Protein AF-0000000077002295 (afdb_homodimer)

Foldseek 3Di:
DDPVVQVVVLVVVCVVVVPNQKHWADDPPDDQKIWIDRPPHTFFMKGWDDDPNDTDIDTDGDDDPVNDDD/DDPVVQVVVLVVVCVVVVANQKHWADDPPDDQKIWIDRPPHTFFMKGWDADPNDTDIDTDGDDDPVNDDD

Solvent-accessible surface area (backbone atoms only — not comparable to full-atom values): 7584 Å² total; per-residue (Å²): 71,54,73,67,58,40,50,35,50,28,52,45,51,23,60,76,49,62,29,83,58,45,42,49,40,81,38,88,101,40,61,51,34,31,36,34,24,51,71,92,44,78,54,36,36,34,36,60,44,77,56,98,90,43,51,34,32,38,38,41,28,74,41,52,54,84,78,38,70,134,70,55,73,67,58,39,52,32,50,29,52,46,50,22,61,75,48,63,30,81,57,46,42,50,40,81,39,87,99,40,60,50,33,32,37,33,24,50,72,90,44,78,53,38,36,35,36,58,44,76,56,96,90,44,50,34,33,37,40,39,28,75,42,51,54,85,77,39,71,136

Sequence (140 aa):
MNADEIRKLDSYFKKTFQNSALQVKARPKKDDSCEVYIGDEFLGIIYRDEDEDELSYNFSMAILDIDLGKMNADEIRKLDSYFKKTFQNSALQVKARPKKDDSCEVYIGDEFLGIIYRDEDEDELSYNFSMAILDIDLGK

Structure (mmCIF, N/CA/C/O backbone):
data_AF-0000000077002295-model_v1
#
loop_
_entity.id
_entity.type
_entity.pdbx_description
1 polymer 'DUF3126 family protein'
#
loop_
_atom_site.group_PDB
_atom_site.id
_atom_site.type_symbol
_atom_site.label_atom_id
_atom_site.label_alt_id
_atom_site.label_comp_id
_atom_site.label_asym_id
_atom_site.label_entity_id
_atom_site.label_seq_id
_atom_site.pdbx_PDB_ins_code
_atom_site.Cartn_x
_atom_site.Cartn_y
_atom_site.Cartn_z
_atom_site.occupancy
_atom_site.B_iso_or_equiv
_atom_site.auth_seq_id
_atom_site.auth_comp_id
_atom_site.auth_asym_id
_atom_site.auth_atom_id
_atom_site.pdbx_PDB_model_num
ATOM 1 N N . MET A 1 1 ? 3.531 16.062 6.348 1 93.75 1 MET A N 1
ATOM 2 C CA . MET A 1 1 ? 2.443 16.469 5.461 1 93.75 1 MET A CA 1
ATOM 3 C C . MET A 1 1 ? 1.491 17.422 6.168 1 93.75 1 MET A C 1
ATOM 5 O O . MET A 1 1 ? 1.215 17.266 7.359 1 93.75 1 MET A O 1
ATOM 9 N N . ASN A 1 2 ? 1.034 18.453 5.328 1 93.44 2 ASN A N 1
ATOM 10 C CA . ASN A 1 2 ? 0.087 19.375 5.945 1 93.44 2 ASN A CA 1
ATOM 11 C C . ASN A 1 2 ? -1.322 18.781 5.98 1 93.44 2 ASN A C 1
ATOM 13 O O . ASN A 1 2 ? -1.574 17.734 5.406 1 93.44 2 ASN A O 1
ATOM 17 N N . ALA A 1 3 ? -2.227 19.484 6.707 1 94.88 3 ALA A N 1
ATOM 18 C CA . ALA A 1 3 ? -3.574 18.969 6.957 1 94.88 3 ALA A CA 1
ATOM 19 C C . ALA A 1 3 ? -4.32 18.734 5.648 1 94.88 3 ALA A C 1
ATOM 21 O O . ALA A 1 3 ? -5.094 17.781 5.531 1 94.88 3 ALA A O 1
ATOM 22 N N . ASP A 1 4 ? -4.105 19.609 4.707 1 96.75 4 ASP A N 1
ATOM 23 C CA . ASP A 1 4 ? -4.785 19.469 3.42 1 96.75 4 ASP A CA 1
ATOM 24 C C . ASP A 1 4 ? -4.309 18.219 2.68 1 96.75 4 ASP A C 1
ATOM 26 O O . ASP A 1 4 ? -5.117 17.469 2.127 1 96.75 4 ASP A O 1
ATOM 30 N N . GLU A 1 5 ? -3.01 17.953 2.592 1 96.94 5 GLU A N 1
ATOM 31 C CA . GLU A 1 5 ? -2.465 16.734 1.979 1 96.94 5 GLU A CA 1
ATOM 32 C C . GLU A 1 5 ? -3.016 15.484 2.648 1 96.94 5 GLU A C 1
ATOM 34 O O . GLU A 1 5 ? -3.391 14.531 1.97 1 96.94 5 GLU A O 1
ATOM 39 N N . ILE A 1 6 ? -3.082 15.523 3.963 1 97.88 6 ILE A N 1
ATOM 40 C CA . ILE A 1 6 ? -3.549 14.367 4.715 1 97.88 6 ILE A CA 1
ATOM 41 C C . ILE A 1 6 ? -5.02 14.102 4.398 1 97.88 6 ILE A C 1
ATOM 43 O O . ILE A 1 6 ? -5.418 12.953 4.184 1 97.88 6 ILE A O 1
ATOM 47 N N . ARG A 1 7 ? -5.781 15.141 4.367 1 97.94 7 ARG A N 1
ATOM 48 C CA . ARG A 1 7 ? -7.195 15.016 4.031 1 97.94 7 ARG A CA 1
ATOM 49 C C . ARG A 1 7 ? -7.379 14.43 2.637 1 97.94 7 ARG A C 1
ATOM 51 O O . ARG A 1 7 ? -8.219 13.555 2.43 1 97.94 7 ARG A O 1
ATOM 58 N N . LYS A 1 8 ? -6.633 14.938 1.702 1 98.5 8 LYS A N 1
ATOM 59 C CA . LYS A 1 8 ? -6.73 14.453 0.327 1 98.5 8 LYS A CA 1
ATOM 60 C C . LYS A 1 8 ? -6.305 12.992 0.224 1 98.5 8 LYS A C 1
ATOM 62 O O . LYS A 1 8 ? -6.93 12.211 -0.491 1 98.5 8 LYS A O 1
ATOM 67 N N . LEU A 1 9 ? -5.277 12.633 0.903 1 98.62 9 LEU A N 1
ATOM 68 C CA . LEU A 1 9 ? -4.82 11.25 0.911 1 98.62 9 LEU A CA 1
ATOM 69 C C . LEU A 1 9 ? -5.852 10.344 1.575 1 98.62 9 LEU A C 1
ATOM 71 O O . LEU A 1 9 ? -6.082 9.219 1.119 1 98.62 9 LEU A O 1
ATOM 75 N N . ASP A 1 10 ? -6.48 10.859 2.662 1 98.56 10 ASP A N 1
ATOM 76 C CA . ASP A 1 10 ? -7.543 10.117 3.334 1 98.56 10 ASP A CA 1
ATOM 77 C C . ASP A 1 10 ? -8.695 9.828 2.381 1 98.56 10 ASP A C 1
ATOM 79 O O . ASP A 1 10 ? -9.125 8.68 2.24 1 98.56 10 ASP A O 1
ATOM 83 N N . SER A 1 11 ? -9.102 10.812 1.673 1 98.56 11 SER A N 1
ATOM 84 C CA . SER A 1 11 ? -10.188 10.664 0.709 1 98.56 11 SER A CA 1
ATOM 85 C C . SER A 1 11 ? -9.789 9.734 -0.434 1 98.56 11 SER A C 1
ATOM 87 O O . SER A 1 11 ? -10.578 8.898 -0.866 1 98.56 11 SER A O 1
ATOM 89 N N . TYR A 1 12 ? -8.594 9.891 -0.942 1 98.56 12 TYR A N 1
ATOM 90 C CA . TYR A 1 12 ? -8.086 9.078 -2.037 1 98.56 12 TYR A CA 1
ATOM 91 C C . TYR A 1 12 ? -8.094 7.598 -1.664 1 98.56 12 TYR A C 1
ATOM 93 O O . TYR A 1 12 ? -8.555 6.758 -2.443 1 98.56 12 TYR A O 1
ATOM 101 N N . PHE A 1 13 ? -7.586 7.273 -0.484 1 98.25 13 PHE A N 1
ATOM 102 C CA . PHE A 1 13 ? -7.52 5.883 -0.063 1 98.25 13 PHE A CA 1
ATOM 103 C C . PHE A 1 13 ? -8.914 5.289 0.083 1 98.25 13 PHE A C 1
ATOM 105 O O . PHE A 1 13 ? -9.172 4.168 -0.358 1 98.25 13 PHE A O 1
ATOM 112 N N . LYS A 1 14 ? -9.836 6.059 0.699 1 97.81 14 LYS A N 1
ATOM 113 C CA . LYS A 1 14 ? -11.195 5.566 0.888 1 97.81 14 LYS A CA 1
ATOM 114 C C . LYS A 1 14 ? -11.875 5.316 -0.452 1 97.81 14 LYS A C 1
ATOM 116 O O . LYS A 1 14 ? -12.562 4.305 -0.625 1 97.81 14 LYS A O 1
ATOM 121 N N . LYS A 1 15 ? -11.586 6.191 -1.378 1 97.25 15 LYS A N 1
ATOM 122 C CA . LYS A 1 15 ? -12.172 6.023 -2.705 1 97.25 15 LYS A CA 1
ATOM 123 C C . LYS A 1 15 ? -11.531 4.848 -3.443 1 97.25 15 LYS A C 1
ATOM 125 O O . LYS A 1 15 ? -12.234 4.008 -4.012 1 97.25 15 LYS A O 1
ATOM 130 N N . THR A 1 16 ? -10.242 4.793 -3.443 1 97 16 THR A N 1
ATOM 131 C CA . THR A 1 16 ? -9.5 3.777 -4.184 1 97 16 THR A CA 1
ATOM 132 C C . THR A 1 16 ? -9.852 2.379 -3.689 1 97 16 THR A C 1
ATOM 134 O O . THR A 1 16 ? -10.109 1.478 -4.492 1 97 16 THR A O 1
ATOM 137 N N . PHE A 1 17 ? -9.922 2.16 -2.363 1 97.31 17 PHE A N 1
ATOM 138 C CA . PHE A 1 17 ? -10.109 0.831 -1.793 1 97.31 17 PHE A CA 1
ATOM 139 C C . PHE A 1 17 ? -11.57 0.581 -1.457 1 97.31 17 PHE A C 1
ATOM 141 O O . PHE A 1 17 ? -11.938 -0.511 -1.015 1 97.31 17 PHE A O 1
ATOM 148 N N . GLN A 1 18 ? -12.422 1.577 -1.66 1 96.44 18 GLN A N 1
ATOM 149 C CA . GLN A 1 18 ? -13.852 1.46 -1.365 1 96.44 18 GLN A CA 1
ATOM 150 C C . GLN A 1 18 ? -14.078 0.941 0.052 1 96.44 18 GLN A C 1
ATOM 152 O O . GLN A 1 18 ? -14.828 -0.011 0.258 1 96.44 18 GLN A O 1
ATOM 157 N N . ASN A 1 19 ? -13.383 1.516 0.99 1 97.25 19 ASN A N 1
ATOM 158 C CA . ASN A 1 19 ? -13.43 1.173 2.408 1 97.25 19 ASN A CA 1
ATOM 159 C C . ASN A 1 19 ? -13.352 2.416 3.289 1 97.25 19 ASN A C 1
ATOM 161 O O . ASN A 1 19 ? -12.273 2.98 3.479 1 97.25 19 ASN A O 1
ATOM 165 N N . SER A 1 20 ? -14.461 2.799 3.865 1 97.44 20 SER A N 1
ATOM 166 C CA . SER A 1 20 ? -14.57 4.059 4.594 1 97.44 20 SER A CA 1
ATOM 167 C C . SER A 1 20 ? -13.93 3.957 5.973 1 97.44 20 SER A C 1
ATOM 169 O O . SER A 1 20 ? -13.75 4.969 6.656 1 97.44 20 SER A O 1
ATOM 171 N N . ALA A 1 21 ? -13.5 2.76 6.328 1 97.69 21 ALA A N 1
ATOM 172 C CA . ALA A 1 21 ? -12.859 2.586 7.629 1 97.69 21 ALA A CA 1
ATOM 173 C C . ALA A 1 21 ? -11.391 2.994 7.574 1 97.69 21 ALA A C 1
ATOM 175 O O . ALA A 1 21 ? -10.742 3.131 8.609 1 97.69 21 ALA A O 1
ATOM 176 N N . LEU A 1 22 ? -10.844 3.191 6.398 1 98.62 22 LEU A N 1
ATOM 177 C CA . LEU A 1 22 ? -9.461 3.627 6.238 1 98.62 22 LEU A CA 1
ATOM 178 C C . LEU A 1 22 ? -9.266 5.027 6.809 1 98.62 22 LEU A C 1
ATOM 180 O O . LEU A 1 22 ? -10.141 5.883 6.68 1 98.62 22 LEU A O 1
ATOM 184 N N . GLN A 1 23 ? -8.117 5.23 7.465 1 98.69 23 GLN A N 1
ATOM 185 C CA . GLN A 1 23 ? -7.734 6.535 8 1 98.69 23 GLN A CA 1
ATOM 186 C C . GLN A 1 23 ? -6.27 6.844 7.707 1 98.69 23 GLN A C 1
ATOM 188 O O . GLN A 1 23 ? -5.41 5.973 7.824 1 98.69 23 GLN A O 1
ATOM 193 N N . VAL A 1 24 ? -6.059 8.023 7.258 1 98.75 24 VAL A N 1
ATOM 194 C CA . VAL A 1 24 ? -4.711 8.57 7.145 1 98.75 24 VAL A CA 1
ATOM 195 C C . VAL A 1 24 ? -4.477 9.602 8.242 1 98.75 24 VAL A C 1
ATOM 197 O O . VAL A 1 24 ? -5.262 10.539 8.398 1 98.75 24 VAL A O 1
ATOM 200 N N . LYS A 1 25 ? -3.424 9.398 8.984 1 98.06 25 LYS A N 1
ATOM 201 C CA . LYS A 1 25 ? -3.191 10.227 10.164 1 98.06 25 LYS A CA 1
ATOM 202 C C . LYS A 1 25 ? -1.803 10.859 10.125 1 98.06 25 LYS A C 1
ATOM 204 O O . LYS A 1 25 ? -0.835 10.219 9.711 1 98.06 25 LYS A O 1
ATOM 209 N N . ALA A 1 26 ? -1.749 11.984 10.664 1 97.5 26 ALA A N 1
ATOM 210 C CA . ALA A 1 26 ? -0.464 12.664 10.805 1 97.5 26 ALA A CA 1
ATOM 211 C C . ALA A 1 26 ? 0.431 11.945 11.812 1 97.5 26 ALA A C 1
ATOM 213 O O . ALA A 1 26 ? -0.061 11.281 12.727 1 97.5 26 ALA A O 1
ATOM 214 N N . ARG A 1 27 ? 1.706 12.047 11.539 1 96.88 27 ARG A N 1
ATOM 215 C CA . ARG A 1 27 ? 2.688 11.656 12.547 1 96.88 27 ARG A CA 1
ATOM 216 C C . ARG A 1 27 ? 3.234 12.875 13.289 1 96.88 27 ARG A C 1
ATOM 218 O O . ARG A 1 27 ? 3.662 13.844 12.656 1 96.88 27 ARG A O 1
ATOM 225 N N . PRO A 1 28 ? 3.195 12.812 14.562 1 90.69 28 PRO A N 1
ATOM 226 C CA . PRO A 1 28 ? 3.713 13.953 15.312 1 90.69 28 PRO A CA 1
ATOM 227 C C . PRO A 1 28 ? 5.148 14.305 14.938 1 90.69 28 PRO A C 1
ATOM 229 O O . PRO A 1 28 ? 6.004 13.422 14.852 1 90.69 28 PRO A O 1
ATOM 232 N N . LYS A 1 29 ? 5.438 15.57 14.727 1 91.5 29 LYS A N 1
ATOM 233 C CA . LYS A 1 29 ? 6.734 16.172 14.453 1 91.5 29 LYS A CA 1
ATOM 234 C C . LYS A 1 29 ? 7.312 15.672 13.141 1 91.5 29 LYS A C 1
ATOM 236 O O . LYS A 1 29 ? 8.516 15.789 12.891 1 91.5 29 LYS A O 1
ATOM 241 N N . LYS A 1 30 ? 6.594 14.859 12.336 1 93.62 30 LYS A N 1
ATOM 242 C CA . LYS A 1 30 ? 7 14.438 11 1 93.62 30 LYS A CA 1
ATOM 243 C C . LYS A 1 30 ? 6.18 15.148 9.922 1 93.62 30 LYS A C 1
ATOM 245 O O . LYS A 1 30 ? 4.945 15.133 9.969 1 93.62 30 LYS A O 1
ATOM 250 N N . ASP A 1 31 ? 6.895 15.68 8.977 1 94.19 31 ASP A N 1
ATOM 251 C CA . ASP A 1 31 ? 6.18 16.375 7.91 1 94.19 31 ASP A CA 1
ATOM 252 C C . ASP A 1 31 ? 6.391 15.68 6.566 1 94.19 31 ASP A C 1
ATOM 254 O O . ASP A 1 31 ? 5.816 16.094 5.555 1 94.19 31 ASP A O 1
ATOM 258 N N . ASP A 1 32 ? 7.125 14.648 6.602 1 97.5 32 ASP A N 1
ATOM 259 C CA . ASP A 1 32 ? 7.461 13.984 5.344 1 97.5 32 ASP A CA 1
ATOM 260 C C . ASP A 1 32 ? 6.727 12.656 5.207 1 97.5 32 ASP A C 1
ATOM 262 O O . ASP A 1 32 ? 6.969 11.898 4.266 1 97.5 32 ASP A O 1
ATOM 266 N N . SER A 1 33 ? 5.848 12.336 6.227 1 98.56 33 SER A N 1
ATOM 267 C CA . SER A 1 33 ? 5.168 11.047 6.191 1 98.56 33 SER A CA 1
ATOM 268 C C . SER A 1 33 ? 3.902 11.062 7.043 1 98.56 33 SER A C 1
ATOM 270 O O . SER A 1 33 ? 3.713 11.961 7.863 1 98.56 33 SER A O 1
ATOM 272 N N . CYS A 1 34 ? 2.953 10.172 6.797 1 98.69 34 CYS A N 1
ATOM 273 C CA . CYS A 1 34 ? 1.758 9.914 7.594 1 98.69 34 CYS A CA 1
ATOM 274 C C . CYS A 1 34 ? 1.469 8.422 7.68 1 98.69 34 CYS A C 1
ATOM 276 O O . CYS A 1 34 ? 2.152 7.613 7.043 1 98.69 34 CYS A O 1
ATOM 278 N N . GLU A 1 35 ? 0.554 8.086 8.5 1 98.88 35 GLU A N 1
ATOM 279 C CA . GLU A 1 35 ? 0.238 6.688 8.766 1 98.88 35 GLU A CA 1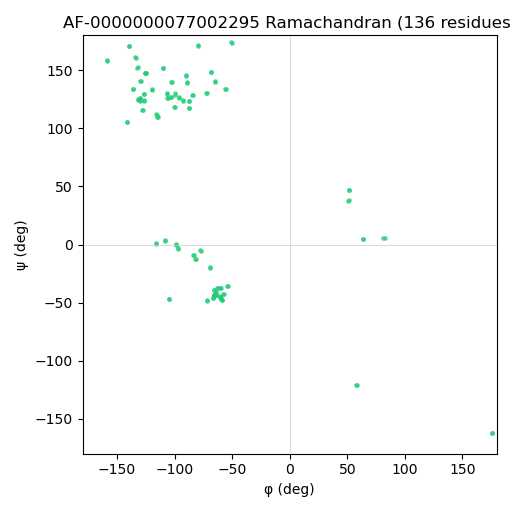
ATOM 280 C C . GLU A 1 35 ? -1.125 6.312 8.188 1 98.88 35 GLU A C 1
ATOM 282 O O . GLU A 1 35 ? -2.025 7.152 8.117 1 98.88 35 GLU A O 1
ATOM 287 N N . VAL A 1 36 ? -1.272 5.039 7.848 1 98.88 36 VAL A N 1
ATOM 288 C CA . VAL A 1 36 ? -2.527 4.523 7.316 1 98.88 36 VAL A CA 1
ATOM 289 C C . VAL A 1 36 ? -3.064 3.424 8.227 1 98.88 36 VAL A C 1
ATOM 291 O O . VAL A 1 36 ? -2.322 2.523 8.633 1 98.88 36 VAL A O 1
ATOM 294 N N . TYR A 1 37 ? -4.352 3.512 8.523 1 98.75 37 TYR A N 1
ATOM 295 C CA . TYR A 1 37 ? -5.023 2.557 9.398 1 98.75 37 TYR A CA 1
ATOM 296 C C . TYR A 1 37 ? -6.332 2.078 8.781 1 98.75 37 TYR A C 1
ATOM 298 O O . TYR A 1 37 ? -6.934 2.779 7.961 1 98.75 37 TYR A O 1
ATOM 306 N N . ILE A 1 38 ? -6.727 0.915 9.117 1 97.94 38 ILE A N 1
ATOM 307 C CA . ILE A 1 38 ? -8.117 0.491 9.07 1 97.94 38 ILE A CA 1
ATOM 308 C C . ILE A 1 38 ? -8.625 0.214 10.484 1 97.94 38 ILE A C 1
ATOM 310 O O . ILE A 1 38 ? -8.227 -0.773 11.109 1 97.94 38 ILE A O 1
ATOM 314 N N . GLY A 1 39 ? -9.484 1.062 10.938 1 94.25 39 GLY A N 1
ATOM 315 C CA . GLY A 1 39 ? -9.75 1.032 12.367 1 94.25 39 GLY A CA 1
ATOM 316 C C . GLY A 1 39 ? -8.508 1.241 13.211 1 94.25 39 GLY A C 1
ATOM 317 O O . GLY A 1 39 ? -7.781 2.217 13.023 1 94.25 39 GLY A O 1
ATOM 318 N N . ASP A 1 40 ? -8.125 0.26 14.125 1 95.56 40 ASP A N 1
ATOM 319 C CA . ASP A 1 40 ? -6.965 0.373 15 1 95.56 40 ASP A CA 1
ATOM 320 C C . ASP A 1 40 ? -5.77 -0.382 14.43 1 95.56 40 ASP A C 1
ATOM 322 O O . ASP A 1 40 ? -4.688 -0.387 15.023 1 95.56 40 ASP A O 1
ATOM 326 N N . GLU A 1 41 ? -6.027 -0.954 13.305 1 96.19 41 GLU A N 1
ATOM 327 C CA . GLU A 1 41 ? -4.961 -1.737 12.695 1 96.19 41 GLU A CA 1
ATOM 328 C C . GLU A 1 41 ? -4.066 -0.863 11.82 1 96.19 41 GLU A C 1
ATOM 330 O O . GLU A 1 41 ? -4.535 -0.275 10.844 1 96.19 41 GLU A O 1
ATOM 335 N N . PHE A 1 42 ? -2.846 -0.771 12.172 1 98.38 42 PHE A N 1
ATOM 336 C CA . PHE A 1 42 ? -1.85 -0.048 11.391 1 98.38 42 PHE A CA 1
ATOM 337 C C . PHE A 1 42 ? -1.492 -0.818 10.125 1 98.38 42 PHE A C 1
ATOM 339 O O . PHE A 1 42 ? -1.184 -2.01 10.18 1 98.38 42 PHE A O 1
ATOM 346 N N . LEU A 1 43 ? -1.524 -0.11 8.984 1 98.44 43 LEU A N 1
ATOM 347 C CA . LEU A 1 43 ? -1.235 -0.771 7.719 1 98.44 43 LEU A CA 1
ATOM 348 C C . LEU A 1 43 ? 0.154 -0.396 7.215 1 98.44 43 LEU A C 1
ATOM 350 O O . LEU A 1 43 ? 0.901 -1.256 6.742 1 98.44 43 LEU A O 1
ATOM 354 N N . GLY A 1 44 ? 0.46 0.899 7.238 1 98.81 44 GLY A N 1
ATOM 355 C CA . GLY A 1 44 ? 1.719 1.326 6.648 1 98.81 44 GLY A CA 1
ATOM 356 C C . GLY A 1 44 ? 1.9 2.832 6.652 1 98.81 44 GLY A C 1
ATOM 357 O O . GLY A 1 44 ? 1.268 3.535 7.445 1 98.81 44 GLY A O 1
ATOM 358 N N . ILE A 1 45 ? 2.826 3.271 5.82 1 98.88 45 ILE A N 1
ATOM 359 C CA . ILE A 1 45 ? 3.236 4.672 5.836 1 98.88 45 ILE A CA 1
ATOM 360 C C . ILE A 1 45 ? 3.195 5.238 4.418 1 98.88 45 ILE A C 1
ATOM 362 O O . ILE A 1 45 ? 3.58 4.562 3.461 1 98.88 45 ILE A O 1
ATOM 366 N N . ILE A 1 46 ? 2.738 6.465 4.41 1 98.88 46 ILE A N 1
ATOM 367 C CA . ILE A 1 46 ? 2.887 7.227 3.176 1 98.88 46 ILE A CA 1
ATOM 368 C C . ILE A 1 46 ? 4.035 8.219 3.316 1 98.88 46 ILE A C 1
ATOM 370 O O . ILE A 1 46 ? 4.055 9.031 4.246 1 98.88 46 ILE A O 1
ATOM 374 N N . TYR A 1 47 ? 4.934 8.18 2.4 1 98.69 47 TYR A N 1
ATOM 375 C CA . TYR A 1 47 ? 6.035 9.133 2.346 1 98.69 47 TYR A CA 1
ATOM 376 C C . TYR A 1 47 ? 5.785 10.188 1.275 1 98.69 47 TYR A C 1
ATOM 378 O O . TYR A 1 47 ? 5.301 9.875 0.185 1 98.69 47 TYR A O 1
ATOM 386 N N . ARG A 1 48 ? 6.141 11.398 1.642 1 98.19 48 ARG A N 1
ATOM 387 C CA . ARG A 1 48 ? 6.043 12.539 0.738 1 98.19 48 ARG A CA 1
ATOM 388 C C . ARG A 1 48 ? 7.379 12.812 0.053 1 98.19 48 ARG A C 1
ATOM 390 O O . ARG A 1 48 ? 8.422 12.844 0.708 1 98.19 48 ARG A O 1
ATOM 397 N N . ASP A 1 49 ? 7.344 12.859 -1.292 1 97.31 49 ASP A N 1
ATOM 398 C CA . ASP A 1 49 ? 8.562 13.148 -2.045 1 97.31 49 ASP A CA 1
ATOM 399 C C . ASP A 1 49 ? 8.328 14.258 -3.062 1 97.31 49 ASP A C 1
ATOM 401 O O . ASP A 1 49 ? 7.352 14.227 -3.816 1 97.31 49 ASP A O 1
ATOM 405 N N . GLU A 1 50 ? 9.133 15.281 -3.025 1 94.44 50 GLU A N 1
ATOM 406 C CA . GLU A 1 50 ? 9.117 16.328 -4.031 1 94.44 50 GLU A CA 1
ATOM 407 C C . GLU A 1 50 ? 10.43 16.375 -4.809 1 94.44 50 GLU A C 1
ATOM 409 O O . GLU A 1 50 ? 11.5 16.547 -4.223 1 94.44 50 GLU A O 1
ATOM 414 N N . ASP A 1 51 ? 10.297 16.016 -6.043 1 93 51 ASP A N 1
ATOM 415 C CA . ASP A 1 51 ? 11.461 16.031 -6.93 1 93 51 ASP A CA 1
ATOM 416 C C . ASP A 1 51 ? 11.172 16.844 -8.188 1 93 51 ASP A C 1
ATOM 418 O O . ASP A 1 51 ? 10.211 16.562 -8.906 1 93 51 ASP A O 1
ATOM 422 N N . GLU A 1 52 ? 12.047 17.922 -8.5 1 93.06 52 GLU A N 1
ATOM 423 C CA . GLU A 1 52 ? 11.93 18.75 -9.695 1 93.06 52 GLU A CA 1
ATOM 424 C C . GLU A 1 52 ? 10.508 19.281 -9.867 1 93.06 52 GLU A C 1
ATOM 426 O O . GLU A 1 52 ? 9.914 19.141 -10.93 1 93.06 52 GLU A O 1
ATOM 431 N N . ASP A 1 53 ? 9.797 19.641 -8.867 1 90.25 53 ASP A N 1
ATOM 432 C CA . ASP A 1 53 ? 8.516 20.328 -8.812 1 90.25 53 ASP A CA 1
ATOM 433 C C . ASP A 1 53 ? 7.359 19.344 -9.008 1 90.25 53 ASP A C 1
ATOM 435 O O . ASP A 1 53 ? 6.238 19.75 -9.312 1 90.25 53 ASP A O 1
ATOM 439 N N . GLU A 1 54 ? 7.684 18.078 -9.078 1 94.88 54 GLU A N 1
ATOM 440 C CA . GLU A 1 54 ? 6.637 17.062 -9.094 1 94.88 54 GLU A CA 1
ATOM 441 C C . GLU A 1 54 ? 6.457 16.438 -7.715 1 94.88 54 GLU A C 1
ATOM 443 O O . GLU A 1 54 ? 7.422 15.969 -7.109 1 94.88 54 GLU A O 1
ATOM 448 N N . LEU A 1 55 ? 5.273 16.594 -7.172 1 96.75 55 LEU A N 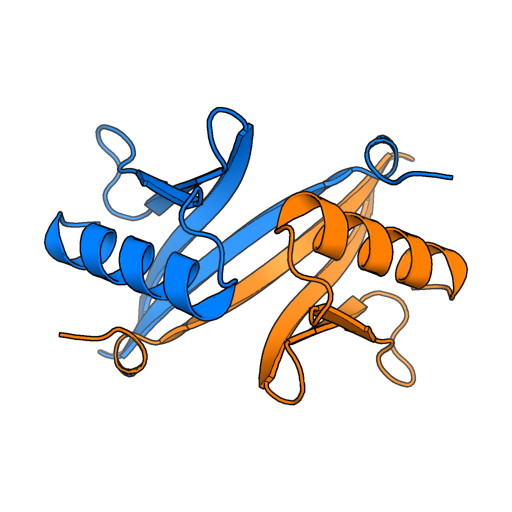1
ATOM 449 C CA . LEU A 1 55 ? 4.945 16.031 -5.863 1 96.75 55 LEU A CA 1
ATOM 450 C C . LEU A 1 55 ? 4.324 14.648 -5.996 1 96.75 55 LEU A C 1
ATOM 452 O O . LEU A 1 55 ? 3.424 14.445 -6.809 1 96.75 55 LEU A O 1
ATOM 456 N N . SER A 1 56 ? 4.934 13.742 -5.348 1 98.06 56 SER A N 1
ATOM 457 C CA . SER A 1 56 ? 4.395 12.391 -5.309 1 98.06 56 SER A CA 1
ATOM 458 C C . SER A 1 56 ? 4.418 11.828 -3.891 1 98.06 56 SER A C 1
ATOM 460 O O . SER A 1 56 ? 5.078 12.383 -3.008 1 98.06 56 SER A O 1
ATOM 462 N N . TYR A 1 57 ? 3.65 10.828 -3.645 1 98.62 57 TYR A N 1
ATOM 463 C CA . TYR A 1 57 ? 3.578 10.078 -2.396 1 98.62 57 TYR A CA 1
ATOM 464 C C . TYR A 1 57 ? 3.793 8.586 -2.641 1 98.62 57 TYR A C 1
ATOM 466 O O . TYR A 1 57 ? 3.486 8.078 -3.723 1 98.62 57 TYR A O 1
ATOM 474 N N . ASN A 1 58 ? 4.383 7.984 -1.674 1 98.81 58 ASN A N 1
ATOM 475 C CA . ASN A 1 58 ? 4.578 6.539 -1.757 1 98.81 58 ASN A CA 1
ATOM 476 C C . ASN A 1 58 ? 4.043 5.832 -0.517 1 98.81 58 ASN A C 1
ATOM 478 O O . ASN A 1 58 ? 4.5 6.086 0.597 1 98.81 58 ASN A O 1
ATOM 482 N N . PHE A 1 59 ? 3.023 5.004 -0.713 1 98.88 59 PHE A N 1
ATOM 483 C CA . PHE A 1 59 ? 2.527 4.148 0.359 1 98.88 59 PHE A CA 1
ATOM 484 C C . PHE A 1 59 ? 3.342 2.863 0.447 1 98.88 59 PHE A C 1
ATOM 486 O O . PHE A 1 59 ? 3.561 2.189 -0.563 1 98.88 59 PHE A O 1
ATOM 493 N N . SER A 1 60 ? 3.779 2.605 1.616 1 98.88 60 SER A N 1
ATOM 494 C CA . SER A 1 60 ? 4.559 1.396 1.867 1 98.88 60 SER A CA 1
ATOM 495 C C . SER A 1 60 ? 3.963 0.583 3.012 1 98.88 60 SER A C 1
ATOM 497 O O . SER A 1 60 ? 3.721 1.113 4.098 1 98.88 60 SER A O 1
ATOM 499 N N . MET A 1 61 ? 3.766 -0.654 2.787 1 98.75 61 MET A N 1
ATOM 500 C CA . MET A 1 61 ? 3.221 -1.597 3.76 1 98.75 61 MET A CA 1
ATOM 501 C C . MET A 1 61 ? 4.066 -2.863 3.822 1 98.75 61 MET A C 1
ATOM 503 O O . MET A 1 61 ? 4.254 -3.539 2.809 1 98.75 61 MET A O 1
ATOM 507 N N . ALA A 1 62 ? 4.504 -3.186 4.938 1 98.31 62 ALA A N 1
ATOM 508 C CA . ALA A 1 62 ? 5.223 -4.438 5.164 1 98.31 62 ALA A CA 1
ATOM 509 C C . ALA A 1 62 ? 4.258 -5.566 5.52 1 98.31 62 ALA A C 1
ATOM 511 O O . ALA A 1 62 ? 3.318 -5.363 6.293 1 98.31 62 ALA A O 1
ATOM 512 N N . ILE A 1 63 ? 4.516 -6.707 4.969 1 98.56 63 ILE A N 1
ATOM 513 C CA . ILE A 1 63 ? 3.723 -7.906 5.227 1 98.56 63 ILE A CA 1
ATOM 514 C C . ILE A 1 63 ? 4.645 -9.07 5.582 1 98.56 63 ILE A C 1
ATOM 516 O O . ILE A 1 63 ? 5.543 -9.414 4.812 1 98.56 63 ILE A O 1
ATOM 520 N N . LEU A 1 64 ? 4.418 -9.633 6.707 1 97.44 64 LEU A N 1
ATOM 521 C CA . LEU A 1 64 ? 5.207 -10.797 7.113 1 97.44 64 LEU A CA 1
ATOM 522 C C . LEU A 1 64 ? 4.551 -12.086 6.641 1 97.44 64 LEU A C 1
ATOM 524 O O . LEU A 1 64 ? 3.322 -12.203 6.641 1 97.44 64 LEU A O 1
ATOM 528 N N . ASP A 1 65 ? 5.344 -13.031 6.285 1 96.56 65 ASP A N 1
ATOM 529 C CA . ASP A 1 65 ? 4.84 -14.328 5.844 1 96.56 65 ASP A CA 1
ATOM 530 C C . ASP A 1 65 ? 3.885 -14.93 6.875 1 96.56 65 ASP A C 1
ATOM 532 O O . ASP A 1 65 ? 2.859 -15.508 6.512 1 96.56 65 ASP A O 1
ATOM 536 N N . ILE A 1 66 ? 4.148 -14.719 8.07 1 94.88 66 ILE A N 1
ATOM 537 C CA . ILE A 1 66 ? 3.377 -15.344 9.141 1 94.88 66 ILE A CA 1
ATOM 538 C C . ILE A 1 66 ? 1.969 -14.75 9.172 1 94.88 66 ILE A C 1
ATOM 540 O O . ILE A 1 66 ? 1.057 -15.336 9.766 1 94.88 66 ILE A O 1
ATOM 544 N N . ASP A 1 67 ? 1.733 -13.555 8.586 1 95.31 67 ASP A N 1
ATOM 545 C CA . ASP A 1 67 ? 0.423 -12.906 8.578 1 95.31 67 ASP A CA 1
ATOM 546 C C . ASP A 1 67 ? -0.441 -13.438 7.434 1 95.31 67 ASP A C 1
ATOM 548 O O . ASP A 1 67 ? -1.636 -13.148 7.363 1 95.31 67 ASP A O 1
ATOM 552 N N . LEU A 1 68 ? 0.311 -14.227 6.594 1 96.5 68 LEU A N 1
ATOM 553 C CA . LEU A 1 68 ? -0.418 -14.734 5.438 1 96.5 68 LEU A CA 1
ATOM 554 C C . LEU A 1 68 ? -1.119 -16.047 5.77 1 96.5 68 LEU A C 1
ATOM 556 O O . LEU A 1 68 ? -0.577 -16.875 6.504 1 96.5 68 LEU A O 1
ATOM 560 N N . GLY A 1 69 ? -2.23 -16.203 5.645 1 86.69 69 GLY A N 1
ATOM 561 C CA . GLY A 1 69 ? -2.984 -17.422 5.887 1 86.69 69 GLY A CA 1
ATOM 562 C C . GLY A 1 69 ? -2.395 -18.641 5.199 1 86.69 69 GLY A C 1
ATOM 563 O O . GLY A 1 69 ? -1.366 -18.547 4.527 1 86.69 69 GLY A O 1
ATOM 564 N N . LYS A 1 70 ? -2.99 -19.859 5.492 1 81.75 70 LYS A N 1
ATOM 565 C CA . LYS A 1 70 ? -2.559 -21.125 4.906 1 81.75 70 LYS A CA 1
ATOM 566 C C . LYS A 1 70 ? -3.137 -21.312 3.508 1 81.75 70 LYS A C 1
ATOM 568 O O . LYS A 1 70 ? -4.23 -20.828 3.213 1 81.75 70 LYS A O 1
ATOM 573 N N . MET B 1 1 ? 7.516 -14.469 -7.305 1 93.88 1 MET B N 1
ATOM 574 C CA . MET B 1 1 ? 6.711 -15.18 -6.312 1 93.88 1 MET B CA 1
ATOM 575 C C . MET B 1 1 ? 6.031 -16.391 -6.93 1 93.88 1 MET B C 1
ATOM 577 O O . MET B 1 1 ? 5.59 -16.344 -8.078 1 93.88 1 MET B O 1
ATOM 581 N N . ASN B 1 2 ? 6.012 -17.484 -6.062 1 93.56 2 ASN B N 1
ATOM 582 C CA . ASN B 1 2 ? 5.328 -18.656 -6.586 1 93.56 2 ASN B CA 1
ATOM 583 C C . ASN B 1 2 ? 3.812 -18.531 -6.461 1 93.56 2 ASN B C 1
ATOM 585 O O . ASN B 1 2 ? 3.314 -17.594 -5.844 1 93.56 2 ASN B O 1
ATOM 589 N N . ALA B 1 3 ? 3.084 -19.5 -7.094 1 95 3 ALA B N 1
ATOM 590 C CA . ALA B 1 3 ? 1.628 -19.422 -7.188 1 95 3 ALA B CA 1
ATOM 591 C C . ALA B 1 3 ? 0.99 -19.406 -5.805 1 95 3 ALA B C 1
ATOM 593 O O . ALA B 1 3 ? -0.019 -18.734 -5.59 1 95 3 ALA B O 1
ATOM 594 N N . ASP B 1 4 ? 1.556 -20.156 -4.906 1 96.81 4 ASP B N 1
ATOM 595 C CA . ASP B 1 4 ? 1.007 -20.203 -3.555 1 96.81 4 ASP B CA 1
ATOM 596 C C . ASP B 1 4 ? 1.161 -18.859 -2.848 1 96.81 4 ASP B C 1
ATOM 598 O O . ASP B 1 4 ? 0.229 -18.391 -2.197 1 96.81 4 ASP B O 1
ATOM 602 N N . GLU B 1 5 ? 2.316 -18.203 -2.893 1 97 5 GLU B N 1
ATOM 603 C CA . GLU B 1 5 ? 2.531 -16.891 -2.32 1 97 5 GLU B CA 1
ATOM 604 C C . GLU B 1 5 ? 1.558 -15.867 -2.904 1 97 5 GLU B C 1
ATOM 606 O O . GLU B 1 5 ? 0.986 -15.055 -2.172 1 97 5 GLU B O 1
ATOM 611 N N . ILE B 1 6 ? 1.368 -15.938 -4.203 1 97.94 6 ILE B N 1
ATOM 612 C CA . ILE B 1 6 ? 0.493 -14.984 -4.883 1 97.94 6 ILE B CA 1
ATOM 613 C C . ILE B 1 6 ? -0.945 -15.18 -4.406 1 97.94 6 ILE B C 1
ATOM 615 O O . ILE B 1 6 ? -1.649 -14.203 -4.133 1 97.94 6 ILE B O 1
ATOM 619 N N . ARG B 1 7 ? -1.342 -16.406 -4.309 1 98 7 ARG B N 1
ATOM 620 C CA . ARG B 1 7 ? -2.684 -16.703 -3.824 1 98 7 ARG B CA 1
ATOM 621 C C . ARG B 1 7 ? -2.885 -16.188 -2.406 1 98 7 ARG B C 1
ATOM 623 O O . ARG B 1 7 ? -3.926 -15.602 -2.096 1 98 7 ARG B O 1
ATOM 630 N N . LYS B 1 8 ? -1.928 -16.422 -1.564 1 98.5 8 LYS B N 1
ATOM 631 C CA . LYS B 1 8 ? -2.016 -15.969 -0.179 1 98.5 8 LYS B CA 1
ATOM 632 C C . LYS B 1 8 ? -2.045 -14.445 -0.099 1 98.5 8 LYS B C 1
ATOM 634 O O . LYS B 1 8 ? -2.797 -13.875 0.693 1 98.5 8 LYS B O 1
ATOM 639 N N . LEU B 1 9 ? -1.26 -13.797 -0.874 1 98.62 9 LEU B N 1
ATOM 640 C CA . LEU B 1 9 ? -1.25 -12.344 -0.907 1 98.62 9 LEU B CA 1
ATOM 641 C C . LEU B 1 9 ? -2.572 -11.797 -1.44 1 98.62 9 LEU B C 1
ATOM 643 O O . LEU B 1 9 ? -3.084 -10.797 -0.942 1 98.62 9 LEU B O 1
ATOM 647 N N . ASP B 1 10 ? -3.131 -12.5 -2.475 1 98.56 10 ASP B N 1
ATOM 648 C CA . ASP B 1 10 ? -4.434 -12.125 -3.016 1 98.56 10 ASP B CA 1
ATOM 649 C C . ASP B 1 10 ? -5.512 -12.188 -1.938 1 98.56 10 ASP B C 1
ATOM 651 O O . ASP B 1 10 ? -6.246 -11.219 -1.73 1 98.56 10 ASP B O 1
ATOM 655 N N . SER B 1 11 ? -5.516 -13.242 -1.207 1 98.56 11 SER B N 1
ATOM 656 C CA . SER B 1 11 ? -6.488 -13.414 -0.131 1 98.56 11 SER B CA 1
ATOM 657 C C . SER B 1 11 ? -6.27 -12.391 0.979 1 98.56 11 SER B C 1
ATOM 659 O O . SER B 1 11 ? -7.23 -11.82 1.505 1 98.56 11 SER B O 1
ATOM 661 N N . TYR B 1 12 ? -5.031 -12.172 1.354 1 98.56 12 TYR B N 1
ATOM 662 C CA . TYR B 1 12 ? -4.684 -11.219 2.402 1 98.56 12 TYR B CA 1
ATOM 663 C C . TYR B 1 12 ? -5.176 -9.82 2.057 1 98.56 12 TYR B C 1
ATOM 665 O O . TYR B 1 12 ? -5.777 -9.141 2.896 1 98.56 12 TYR B O 1
ATOM 673 N N . PHE B 1 13 ? -4.922 -9.367 0.839 1 98.25 13 PHE B N 1
ATOM 674 C CA . PHE B 1 13 ? -5.324 -8.031 0.436 1 98.25 13 PHE B CA 1
ATOM 675 C C . PHE B 1 13 ? -6.844 -7.891 0.452 1 98.25 13 PHE B C 1
ATOM 677 O O . PHE B 1 13 ? -7.375 -6.891 0.938 1 98.25 13 PHE B O 1
ATOM 684 N N .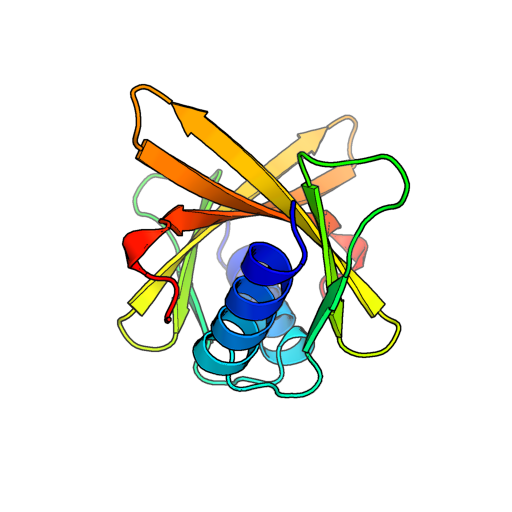 LYS B 1 14 ? -7.543 -8.906 -0.071 1 97.81 14 LYS B N 1
ATOM 685 C CA . LYS B 1 14 ? -9 -8.852 -0.105 1 97.81 14 LYS B CA 1
ATOM 686 C C . LYS B 1 14 ? -9.586 -8.805 1.306 1 97.81 14 LYS B C 1
ATOM 688 O O . LYS B 1 14 ? -10.523 -8.047 1.57 1 97.81 14 LYS B O 1
ATOM 693 N N . LYS B 1 15 ? -8.945 -9.531 2.176 1 97.25 15 LYS B N 1
ATOM 694 C CA . LYS B 1 15 ? -9.406 -9.531 3.561 1 97.25 15 LYS B CA 1
ATOM 695 C C . LYS B 1 15 ? -9.078 -8.203 4.246 1 97.25 15 LYS B C 1
ATOM 697 O O . LYS B 1 15 ? -9.938 -7.613 4.902 1 97.25 15 LYS B O 1
ATOM 702 N N . THR B 1 16 ? -7.875 -7.77 4.105 1 97 16 THR B N 1
ATOM 703 C CA . THR B 1 16 ? -7.395 -6.566 4.777 1 97 16 THR B CA 1
ATOM 704 C C . THR B 1 16 ? -8.211 -5.348 4.352 1 97 16 THR B C 1
ATOM 706 O O . THR B 1 16 ? -8.641 -4.555 5.191 1 97 16 THR B O 1
ATOM 709 N N . PHE B 1 17 ? -8.484 -5.18 3.047 1 97.38 17 PHE B N 1
ATOM 710 C CA . PHE B 1 17 ? -9.117 -3.977 2.521 1 97.38 17 PHE B CA 1
ATO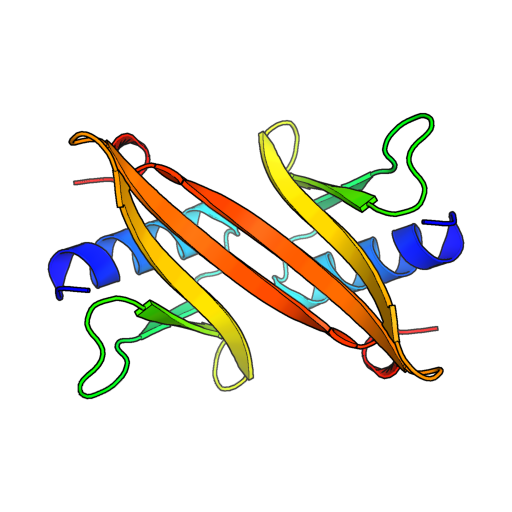M 711 C C . PHE B 1 17 ? -10.617 -4.188 2.35 1 97.38 17 PHE B C 1
ATOM 713 O O . PHE B 1 17 ? -11.344 -3.264 1.966 1 97.38 17 PHE B O 1
ATOM 720 N N . GLN B 1 18 ? -11.109 -5.398 2.619 1 96.44 18 GLN B N 1
ATOM 721 C CA . GLN B 1 18 ? -12.523 -5.723 2.48 1 96.44 18 GLN B CA 1
ATOM 722 C C . GLN B 1 18 ? -13.055 -5.32 1.105 1 96.44 18 GLN B C 1
ATOM 724 O O . GLN B 1 18 ? -14.078 -4.641 1.001 1 96.44 18 GLN B O 1
ATOM 729 N N . ASN B 1 19 ? -12.328 -5.668 0.085 1 97.19 19 ASN B N 1
ATOM 730 C CA . ASN B 1 19 ? -12.633 -5.375 -1.312 1 97.19 19 ASN B CA 1
ATOM 731 C C . ASN B 1 19 ? -12.273 -6.547 -2.221 1 97.19 19 ASN B C 1
ATOM 733 O O . ASN B 1 19 ? -11.102 -6.754 -2.541 1 97.19 19 ASN B O 1
ATOM 737 N N . SER B 1 20 ? -13.266 -7.262 -2.684 1 97.38 20 SER B N 1
ATOM 738 C CA . SER B 1 20 ? -13.062 -8.508 -3.418 1 97.38 20 SER B CA 1
ATOM 739 C C . SER B 1 20 ? -12.641 -8.234 -4.859 1 97.38 20 SER B C 1
ATOM 741 O O . SER B 1 20 ? -12.234 -9.148 -5.574 1 97.38 20 SER B O 1
ATOM 743 N N . ALA B 1 21 ? -12.633 -6.965 -5.227 1 97.69 21 ALA B N 1
ATOM 744 C CA . ALA B 1 21 ? -12.211 -6.621 -6.586 1 97.69 21 ALA B CA 1
ATOM 745 C C . ALA B 1 21 ? -10.695 -6.57 -6.695 1 97.69 21 ALA B C 1
ATOM 747 O O . ALA B 1 21 ? -10.141 -6.52 -7.797 1 97.69 21 ALA B O 1
ATOM 748 N N . LEU B 1 22 ? -9.984 -6.578 -5.586 1 98.62 22 LEU B N 1
ATOM 749 C CA . LEU B 1 22 ? -8.531 -6.574 -5.586 1 98.62 22 LEU B CA 1
ATOM 750 C C . LEU B 1 22 ? -7.977 -7.859 -6.191 1 98.62 22 LEU B C 1
ATOM 752 O O . LEU B 1 22 ? -8.539 -8.938 -5.988 1 98.62 22 LEU B O 1
ATOM 756 N N . GLN B 1 23 ? -6.902 -7.707 -6.977 1 98.69 23 GLN B N 1
ATOM 757 C CA . GLN B 1 23 ? -6.211 -8.844 -7.566 1 98.69 23 GLN B CA 1
ATOM 758 C C . GLN B 1 23 ? -4.695 -8.695 -7.441 1 98.69 23 GLN B C 1
ATOM 760 O O . GLN B 1 23 ? -4.156 -7.602 -7.637 1 98.69 23 GLN B O 1
ATOM 765 N N . VAL B 1 24 ? -4.09 -9.758 -7.035 1 98.75 24 VAL B N 1
ATOM 766 C CA . VAL B 1 24 ? -2.635 -9.859 -7.082 1 98.75 24 VAL B CA 1
ATOM 767 C C . VAL B 1 24 ? -2.223 -10.797 -8.219 1 98.75 24 VAL B C 1
ATOM 769 O O . VAL B 1 24 ? -2.701 -11.93 -8.305 1 98.75 24 VAL B O 1
ATOM 772 N N . LYS B 1 25 ? -1.37 -10.281 -9.078 1 98.06 25 LYS B N 1
ATOM 773 C CA . LYS B 1 25 ? -1.028 -11.023 -10.289 1 98.06 25 LYS B CA 1
ATOM 774 C C . LYS B 1 25 ? 0.482 -11.203 -10.414 1 98.06 25 LYS B C 1
ATOM 776 O O . LYS B 1 25 ? 1.251 -10.297 -10.086 1 98.06 25 LYS B O 1
ATOM 781 N N . ALA B 1 26 ? 0.821 -12.273 -10.969 1 97.56 26 ALA B N 1
ATOM 782 C CA . ALA B 1 26 ? 2.229 -12.531 -11.258 1 97.56 26 ALA B CA 1
ATOM 783 C C . ALA B 1 26 ? 2.754 -11.594 -12.336 1 97.56 26 ALA B C 1
ATOM 785 O O . ALA B 1 26 ? 1.99 -11.117 -13.18 1 97.56 26 ALA B O 1
ATOM 786 N N . ARG B 1 27 ? 4.023 -11.297 -12.211 1 97 27 ARG B N 1
ATOM 787 C CA . ARG B 1 27 ? 4.723 -10.641 -13.305 1 97 27 ARG B CA 1
ATOM 788 C C . ARG B 1 27 ? 5.527 -11.641 -14.125 1 97 27 ARG B C 1
ATOM 790 O O . ARG B 1 27 ? 6.277 -12.445 -13.562 1 97 27 ARG B O 1
ATOM 797 N N . PRO B 1 28 ? 5.352 -11.586 -15.391 1 90.75 28 PRO B N 1
ATOM 798 C CA . PRO B 1 28 ? 6.109 -12.523 -16.219 1 90.75 28 PRO B CA 1
ATOM 799 C C . PRO B 1 28 ? 7.617 -12.422 -16 1 90.75 28 PRO B C 1
ATOM 801 O O . PRO B 1 28 ? 8.172 -11.32 -15.977 1 90.75 28 PRO B O 1
ATOM 804 N N . LYS B 1 29 ? 8.281 -13.531 -15.852 1 91.5 29 LYS B N 1
ATOM 805 C CA . LYS B 1 29 ? 9.727 -13.719 -15.727 1 91.5 29 LYS B CA 1
ATOM 806 C C . LYS B 1 29 ? 10.258 -13.047 -14.461 1 91.5 29 LYS B C 1
ATOM 808 O O . LYS B 1 29 ? 11.461 -12.797 -14.344 1 91.5 29 LYS B O 1
ATOM 813 N N . LYS B 1 30 ? 9.43 -12.477 -13.586 1 93.62 30 LYS B N 1
ATOM 814 C CA . LYS B 1 30 ? 9.828 -11.93 -12.289 1 93.62 30 LYS B CA 1
ATOM 815 C C . LYS B 1 30 ? 9.367 -12.836 -11.148 1 93.62 30 LYS B C 1
ATOM 817 O O . LYS B 1 30 ? 8.188 -13.172 -11.062 1 93.62 30 LYS B O 1
ATOM 822 N N . ASP B 1 31 ? 10.305 -13.133 -10.289 1 94.25 31 ASP B N 1
ATOM 823 C CA . ASP B 1 31 ? 9.938 -13.992 -9.172 1 94.25 31 ASP B CA 1
ATOM 824 C C . ASP B 1 31 ? 10.078 -13.258 -7.844 1 94.25 31 ASP B C 1
ATOM 826 O O . ASP B 1 31 ? 9.773 -13.805 -6.785 1 94.25 31 ASP B O 1
ATOM 830 N N . ASP B 1 32 ? 10.461 -12.039 -7.938 1 97.56 32 ASP B N 1
ATOM 831 C CA . ASP B 1 32 ? 10.711 -11.289 -6.711 1 97.56 32 ASP B CA 1
ATOM 832 C C . ASP B 1 32 ? 9.633 -10.242 -6.477 1 97.56 32 ASP B C 1
ATOM 834 O O . ASP B 1 32 ? 9.742 -9.422 -5.559 1 97.56 32 ASP B O 1
ATOM 838 N N . SER B 1 33 ? 8.594 -10.227 -7.379 1 98.56 33 SER B N 1
ATOM 839 C CA . SER B 1 33 ? 7.566 -9.203 -7.25 1 98.56 33 SER B CA 1
ATOM 840 C C . SER B 1 33 ? 6.281 -9.617 -7.957 1 98.56 33 SER B C 1
ATOM 842 O O . SER B 1 33 ? 6.285 -10.547 -8.766 1 98.56 33 SER B O 1
ATOM 844 N N . CYS B 1 34 ? 5.137 -9.047 -7.598 1 98.69 34 CYS B N 1
ATOM 845 C CA . CYS B 1 34 ? 3.84 -9.18 -8.258 1 98.69 34 CYS B CA 1
ATOM 846 C C . CYS B 1 34 ? 3.107 -7.844 -8.289 1 98.69 34 CYS B C 1
ATOM 848 O O . CYS B 1 34 ? 3.576 -6.859 -7.715 1 98.69 34 CYS B O 1
ATOM 850 N N . GLU B 1 35 ? 2.057 -7.824 -9 1 98.88 35 GLU B N 1
ATOM 851 C CA . GLU B 1 35 ? 1.305 -6.59 -9.203 1 98.88 35 GLU B CA 1
ATOM 852 C C . GLU B 1 35 ? -0.038 -6.633 -8.484 1 98.88 35 GLU B C 1
ATOM 854 O O . GLU B 1 35 ? -0.631 -7.703 -8.328 1 98.88 35 GLU B O 1
ATOM 859 N N . VAL B 1 36 ? -0.53 -5.465 -8.102 1 98.88 36 VAL B N 1
ATOM 860 C CA . VAL B 1 36 ? -1.816 -5.344 -7.422 1 98.88 36 VAL B CA 1
ATOM 861 C C . VAL B 1 36 ? -2.758 -4.473 -8.25 1 98.88 36 VAL B C 1
ATOM 863 O O . VAL B 1 36 ? -2.373 -3.398 -8.719 1 98.88 36 VAL B O 1
ATOM 866 N N . TYR B 1 37 ? -3.975 -4.949 -8.414 1 98.75 37 TYR B N 1
ATOM 867 C CA . TYR B 1 37 ? -5 -4.258 -9.195 1 98.75 37 TYR B CA 1
ATOM 868 C C . TYR B 1 37 ? -6.312 -4.188 -8.422 1 98.75 37 TYR B C 1
ATOM 870 O O . TYR B 1 37 ? -6.574 -5.023 -7.555 1 98.75 37 TYR B O 1
ATOM 878 N N . ILE B 1 38 ? -7.086 -3.213 -8.695 1 97.88 38 ILE B N 1
ATOM 879 C CA . ILE B 1 38 ? -8.531 -3.227 -8.477 1 97.88 38 ILE B CA 1
ATOM 880 C C . ILE B 1 38 ? -9.25 -3.137 -9.82 1 97.88 38 ILE B C 1
ATOM 882 O O . ILE B 1 38 ? -9.242 -2.086 -10.469 1 97.88 38 ILE B O 1
ATOM 886 N N . GLY B 1 39 ? -9.852 -4.207 -10.203 1 94.31 39 GLY B N 1
ATOM 887 C CA . GLY B 1 39 ? -10.273 -4.285 -11.586 1 94.31 39 GLY B CA 1
ATOM 888 C C . GLY B 1 39 ? -9.133 -4.129 -12.57 1 94.31 39 GLY B C 1
ATOM 889 O O . GLY B 1 39 ? -8.125 -4.84 -12.477 1 94.31 39 GLY B O 1
ATOM 890 N N . ASP B 1 40 ? -9.164 -3.1 -13.492 1 95.5 40 ASP B N 1
ATOM 891 C CA . ASP B 1 40 ? -8.125 -2.879 -14.492 1 95.5 40 ASP B CA 1
ATOM 892 C C . ASP B 1 40 ? -7.152 -1.788 -14.047 1 95.5 40 ASP B C 1
ATOM 894 O O . ASP B 1 40 ? -6.195 -1.474 -14.758 1 95.5 40 ASP B O 1
ATOM 898 N N . GLU B 1 41 ? -7.449 -1.29 -12.898 1 96.19 41 GLU B N 1
ATOM 899 C CA . GLU B 1 41 ? -6.605 -0.208 -12.406 1 96.19 41 GLU B CA 1
ATOM 900 C C . GLU B 1 41 ? -5.402 -0.754 -11.641 1 96.19 41 GLU B C 1
ATOM 902 O O . GLU B 1 41 ? -5.562 -1.435 -10.625 1 96.19 41 GLU B O 1
ATOM 907 N N . PHE B 1 42 ? -4.25 -0.486 -12.133 1 98.38 42 PHE B N 1
ATOM 908 C CA . PHE B 1 42 ? -3.004 -0.858 -11.469 1 98.38 42 PHE B CA 1
ATOM 909 C C . PHE B 1 42 ? -2.764 0.007 -10.234 1 98.38 42 PHE B C 1
ATOM 911 O O . PHE B 1 42 ? -2.844 1.235 -10.312 1 98.38 42 PHE B O 1
ATOM 918 N N . LEU B 1 43 ? -2.455 -0.655 -9.102 1 98.44 43 LEU B N 1
ATOM 919 C CA . LEU B 1 43 ? -2.246 0.087 -7.867 1 98.44 43 LEU B CA 1
ATOM 920 C C . LEU B 1 43 ? -0.762 0.16 -7.52 1 98.44 43 LEU B C 1
ATOM 922 O O . LEU B 1 43 ? -0.266 1.214 -7.113 1 98.44 43 LEU B O 1
ATOM 926 N N . GLY B 1 44 ? -0.084 -0.979 -7.605 1 98.81 44 GLY B N 1
ATOM 927 C CA . GLY B 1 44 ? 1.3 -0.993 -7.16 1 98.81 44 GLY B CA 1
ATOM 928 C C . GLY B 1 44 ? 1.929 -2.373 -7.211 1 98.81 44 GLY B C 1
ATOM 929 O O . GLY B 1 44 ? 1.458 -3.25 -7.938 1 98.81 44 GLY B O 1
ATOM 930 N N . ILE B 1 45 ? 3.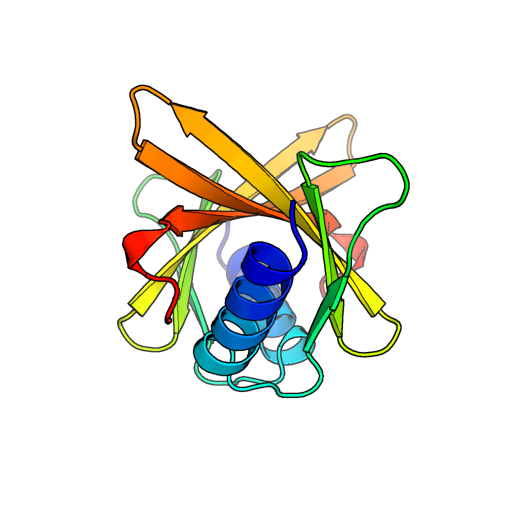033 -2.494 -6.484 1 98.88 45 ILE B N 1
ATOM 931 C CA . ILE B 1 45 ? 3.848 -3.701 -6.566 1 98.88 45 ILE B CA 1
ATOM 932 C C . ILE B 1 45 ? 4.129 -4.23 -5.164 1 98.88 45 ILE B C 1
ATOM 934 O O . ILE B 1 45 ? 4.379 -3.457 -4.238 1 98.88 45 ILE B O 1
ATOM 938 N N . ILE B 1 46 ? 4.074 -5.555 -5.129 1 98.88 46 ILE B N 1
ATOM 939 C CA . ILE B 1 46 ? 4.578 -6.215 -3.928 1 98.88 46 ILE B CA 1
ATOM 940 C C . ILE B 1 46 ? 5.953 -6.816 -4.207 1 98.88 46 ILE B C 1
ATOM 942 O O . ILE B 1 46 ? 6.117 -7.598 -5.148 1 98.88 46 ILE B O 1
ATOM 946 N N . TYR B 1 47 ? 6.891 -6.477 -3.396 1 98.69 47 TYR B N 1
ATOM 947 C CA . TYR B 1 47 ? 8.227 -7.055 -3.477 1 98.69 47 TYR B CA 1
ATOM 948 C C . TYR B 1 47 ? 8.43 -8.117 -2.404 1 98.69 47 TYR B C 1
ATOM 950 O O . TYR B 1 47 ? 7.988 -7.949 -1.264 1 98.69 47 TYR B O 1
ATOM 958 N N . ARG B 1 48 ? 9.094 -9.172 -2.83 1 98.25 48 ARG B N 1
ATOM 959 C CA . ARG B 1 48 ? 9.438 -10.273 -1.943 1 98.25 48 ARG B CA 1
ATOM 960 C C . ARG B 1 48 ? 10.859 -10.117 -1.413 1 98.25 48 ARG B C 1
ATOM 962 O O . ARG B 1 48 ? 11.789 -9.852 -2.18 1 98.25 48 ARG B O 1
ATOM 969 N N . ASP B 1 49 ? 10.984 -10.164 -0.079 1 97.31 49 ASP B N 1
ATOM 970 C CA . ASP B 1 49 ? 12.305 -10.062 0.533 1 97.31 49 ASP B CA 1
ATOM 971 C C . ASP B 1 49 ? 12.531 -11.18 1.548 1 97.31 49 ASP B C 1
ATOM 973 O O . ASP B 1 49 ? 11.68 -11.43 2.406 1 97.31 49 ASP B O 1
ATOM 977 N N . GLU B 1 50 ? 13.594 -11.914 1.396 1 94.5 50 GLU B N 1
ATOM 978 C CA . GLU B 1 50 ? 14.008 -12.914 2.375 1 94.5 50 GLU B CA 1
ATOM 979 C C . GLU B 1 50 ? 15.352 -12.547 3.002 1 94.5 50 GLU B C 1
ATOM 981 O O . GLU B 1 50 ? 16.359 -12.414 2.299 1 94.5 50 GLU B O 1
ATOM 986 N N . ASP B 1 51 ? 15.266 -12.219 4.258 1 93 51 AS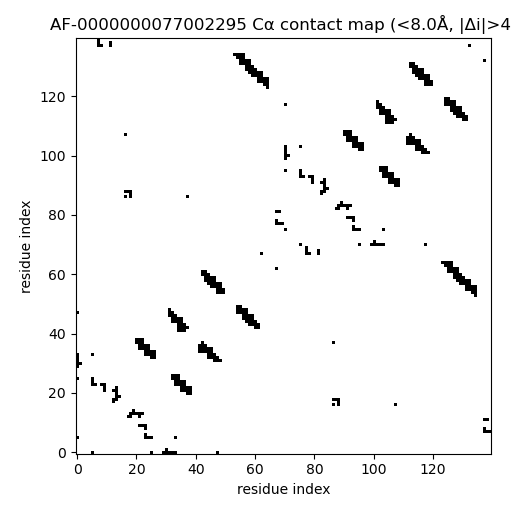P B N 1
ATOM 987 C CA . ASP B 1 51 ? 16.469 -11.875 5.008 1 93 51 ASP B CA 1
ATOM 988 C C . ASP B 1 51 ? 16.578 -12.711 6.281 1 93 51 ASP B C 1
ATOM 990 O O . ASP B 1 51 ? 15.672 -12.711 7.113 1 93 51 ASP B O 1
ATOM 994 N N . GLU B 1 52 ? 17.734 -13.484 6.473 1 93.06 52 GLU B N 1
ATOM 995 C CA . GLU B 1 52 ? 18.016 -14.297 7.656 1 93.06 52 GLU B CA 1
ATOM 996 C C . GLU B 1 52 ? 16.844 -15.219 7.98 1 93.06 52 GLU B C 1
ATOM 998 O O . GLU B 1 52 ? 16.344 -15.234 9.109 1 93.06 52 GLU B O 1
ATOM 1003 N N . ASP B 1 53 ? 16.188 -15.781 7.059 1 90 53 ASP B N 1
ATOM 1004 C CA . ASP B 1 53 ? 15.164 -16.812 7.137 1 90 53 ASP B CA 1
ATOM 1005 C C . ASP B 1 53 ? 13.797 -16.219 7.48 1 90 53 ASP B C 1
ATOM 1007 O O . ASP B 1 53 ? 12.891 -16.938 7.914 1 90 53 ASP B O 1
ATOM 1011 N N . GLU B 1 54 ? 13.742 -14.906 7.531 1 94.94 54 GLU B N 1
ATOM 1012 C CA . GLU B 1 54 ? 12.453 -14.25 7.684 1 94.94 54 GLU B CA 1
ATOM 1013 C C . GLU B 1 54 ? 11.938 -13.727 6.344 1 94.94 54 GLU B C 1
ATOM 1015 O O . GLU B 1 54 ? 12.648 -13 5.641 1 94.94 54 GLU B O 1
ATOM 1020 N N . LEU B 1 55 ? 10.797 -14.242 5.93 1 96.75 55 LEU B N 1
ATOM 1021 C CA . LEU B 1 55 ? 10.18 -13.836 4.672 1 96.75 55 LEU B CA 1
ATOM 1022 C C . LEU B 1 55 ? 9.188 -12.703 4.895 1 96.75 55 LEU B C 1
ATOM 1024 O O . LEU B 1 55 ? 8.359 -12.766 5.809 1 96.75 55 LEU B O 1
ATOM 1028 N N . SER B 1 56 ? 9.422 -11.656 4.203 1 98.06 56 SER B N 1
ATOM 1029 C CA . SER B 1 56 ? 8.5 -10.531 4.246 1 98.06 56 SER B CA 1
ATOM 1030 C C . SER B 1 56 ? 8.195 -10.008 2.846 1 98.06 56 SER B C 1
ATOM 1032 O O . SER B 1 56 ? 8.891 -10.359 1.888 1 98.06 56 SER B O 1
ATOM 1034 N N . TYR B 1 57 ? 7.137 -9.289 2.701 1 98.62 57 TYR B N 1
ATOM 1035 C CA . TYR B 1 57 ? 6.703 -8.617 1.481 1 98.62 57 TYR B CA 1
ATOM 1036 C C . TYR B 1 57 ? 6.484 -7.133 1.729 1 98.62 57 TYR B C 1
ATOM 1038 O O . TYR B 1 57 ? 6.168 -6.723 2.848 1 98.62 57 TYR B O 1
ATOM 1046 N N . ASN B 1 58 ? 6.738 -6.391 0.717 1 98.81 58 ASN B N 1
ATOM 1047 C CA . ASN B 1 58 ? 6.492 -4.957 0.807 1 98.81 58 ASN B CA 1
ATOM 1048 C C . AS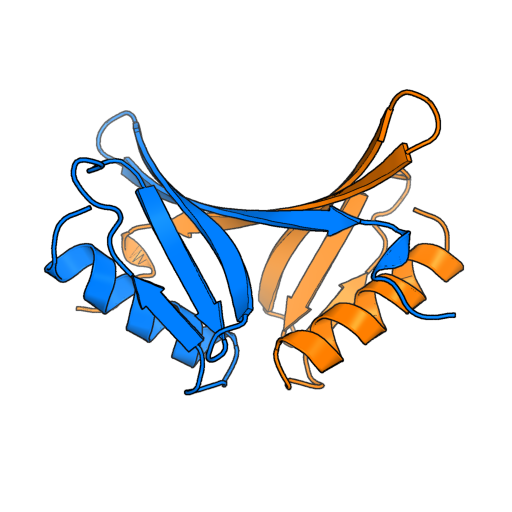N B 1 58 ? 5.637 -4.461 -0.355 1 98.81 58 ASN B C 1
ATOM 1050 O O . ASN B 1 58 ? 6.031 -4.586 -1.518 1 98.81 58 ASN B O 1
ATOM 1054 N N . PHE B 1 59 ? 4.449 -3.979 -0.04 1 98.88 59 PHE B N 1
ATOM 1055 C CA . PHE B 1 59 ? 3.605 -3.334 -1.038 1 98.88 59 PHE B CA 1
ATOM 1056 C C . PHE B 1 59 ? 3.973 -1.863 -1.189 1 98.88 59 PHE B C 1
ATOM 1058 O O . PHE B 1 59 ? 4.07 -1.138 -0.197 1 98.88 59 PHE B O 1
ATOM 1065 N N . SER B 1 60 ? 4.184 -1.506 -2.396 1 98.88 60 SER B N 1
ATOM 1066 C CA . SER B 1 60 ? 4.523 -0.122 -2.709 1 98.88 60 SER B CA 1
ATOM 1067 C C . SER B 1 60 ? 3.592 0.453 -3.77 1 98.88 60 SER B C 1
ATOM 1069 O O . SER B 1 60 ? 3.398 -0.15 -4.828 1 98.88 60 SER B O 1
ATOM 1071 N N . MET B 1 61 ? 3.064 1.569 -3.508 1 98.69 61 MET B N 1
ATOM 1072 C CA . MET B 1 61 ? 2.16 2.287 -4.402 1 98.69 61 MET B CA 1
ATOM 1073 C C . MET B 1 61 ? 2.57 3.75 -4.531 1 98.69 61 MET B C 1
ATOM 1075 O O . MET B 1 61 ? 2.666 4.465 -3.531 1 98.69 61 MET B O 1
ATOM 1079 N N . ALA B 1 62 ? 2.768 4.18 -5.676 1 98.31 62 ALA B N 1
ATOM 1080 C CA . ALA B 1 62 ? 3.043 5.586 -5.949 1 98.31 62 ALA B CA 1
ATOM 1081 C C . ALA B 1 62 ? 1.752 6.363 -6.191 1 98.31 62 ALA B C 1
ATOM 1083 O O . ALA B 1 62 ? 0.843 5.871 -6.863 1 98.31 62 ALA B O 1
ATOM 1084 N N . ILE B 1 63 ? 1.705 7.535 -5.664 1 98.56 63 ILE B N 1
ATOM 1085 C CA . ILE B 1 63 ? 0.564 8.43 -5.82 1 98.56 63 ILE B CA 1
ATOM 1086 C C . ILE B 1 63 ? 1.049 9.812 -6.258 1 98.56 63 ILE B C 1
ATOM 1088 O O . ILE B 1 63 ? 1.875 10.43 -5.578 1 98.56 63 ILE B O 1
ATOM 1092 N N . LEU B 1 64 ? 0.547 10.266 -7.328 1 97.38 64 LEU B N 1
ATOM 1093 C CA . LEU B 1 64 ? 0.897 11.602 -7.797 1 97.38 64 LEU B CA 1
ATOM 1094 C C . LEU B 1 64 ? -0.064 1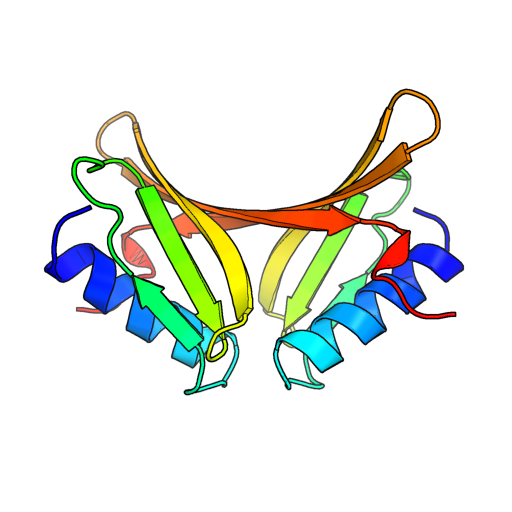2.641 -7.234 1 97.38 64 LEU B C 1
ATOM 1096 O O . LEU B 1 64 ? -1.26 12.375 -7.094 1 97.38 64 LEU B O 1
ATOM 1100 N N . ASP B 1 65 ? 0.444 13.797 -6.973 1 96.5 65 ASP B N 1
ATOM 1101 C CA . ASP B 1 65 ? -0.378 14.883 -6.457 1 96.5 65 ASP B CA 1
ATOM 1102 C C . ASP B 1 65 ? -1.579 15.141 -7.367 1 96.5 65 ASP B C 1
ATOM 1104 O O . ASP B 1 65 ? -2.686 15.391 -6.883 1 96.5 65 ASP B O 1
ATOM 1108 N N . ILE B 1 66 ? -1.414 15 -8.586 1 94.88 66 ILE B N 1
ATOM 1109 C CA . ILE B 1 66 ? -2.453 15.336 -9.555 1 94.88 66 ILE B CA 1
ATOM 1110 C C . ILE B 1 66 ? -3.607 14.344 -9.43 1 94.88 66 ILE B C 1
ATOM 1112 O O . ILE B 1 66 ? -4.715 14.609 -9.898 1 94.88 66 ILE B O 1
ATOM 1116 N N . ASP B 1 67 ? -3.404 13.141 -8.844 1 95.25 67 ASP B N 1
ATOM 1117 C CA . ASP B 1 67 ? -4.441 12.133 -8.688 1 95.25 67 ASP B CA 1
ATOM 1118 C C . ASP B 1 67 ? -5.293 12.391 -7.449 1 95.25 67 ASP B C 1
ATOM 1120 O O . ASP B 1 67 ? -6.324 11.75 -7.246 1 95.25 67 ASP B O 1
ATOM 1124 N N . LEU B 1 68 ? -4.73 13.391 -6.691 1 96.44 68 LEU B N 1
ATOM 1125 C CA . LEU B 1 68 ? -5.445 13.68 -5.453 1 96.44 68 LEU B CA 1
ATOM 1126 C C . LEU B 1 68 ? -6.543 14.711 -5.684 1 96.44 68 LEU B C 1
ATOM 1128 O O . LEU B 1 68 ? -6.363 15.656 -6.461 1 96.44 68 LEU B O 1
ATOM 1132 N N . GLY B 1 69 ? -7.625 14.531 -5.441 1 86.62 69 GLY B N 1
ATOM 1133 C CA . GLY B 1 69 ? -8.734 15.461 -5.578 1 86.62 69 GLY B CA 1
ATOM 1134 C C . GLY B 1 69 ? -8.469 16.812 -4.945 1 86.62 69 GLY B C 1
ATOM 1135 O O . GLY B 1 69 ? -7.387 17.047 -4.395 1 86.62 69 GLY B O 1
ATOM 1136 N N . LYS B 1 70 ? -9.414 17.797 -5.156 1 81.56 70 LYS B N 1
ATOM 1137 C CA . LYS B 1 70 ? -9.32 19.156 -4.609 1 81.56 70 LYS B CA 1
ATOM 1138 C C . LYS B 1 70 ? -9.758 19.188 -3.146 1 81.56 70 LYS B C 1
ATOM 1140 O O . LYS B 1 70 ? -10.617 18.406 -2.732 1 81.56 70 LYS B O 1
#

Radius of gyration: 15.19 Å; Cα contacts (8 Å, |Δi|>4): 270; chains: 2; bounding box: 33×42×32 Å

InterPro domains:
  IPR021473 Protein of unknown function DUF3126 [PF11324] (5-67)

Secondary structure (DSSP, 8-state):
--HHHHHHHHHHHHHHHT-TTEEEEEPTT-SSEEEEEETTEEEEEEEEEEETTEEEEEEEEEEEGGGS--/--HHHHHHHHHHHHHHHT-TTEEEEEPTT-SSEEEEEETTEEEEEEEEEEETTEEEEEEEEEEEGGGS--

Organism: NCBI:txid1094491

pLDDT: mean 96.61, std 3.02, range [81.56, 98.88]

Nearest PDB structures (foldseek):
  1o9y-assembly1_B  TM=5.120E-01  e=4.288E-01  Pseudomonas syringae
  5xrw-assembly1_C  TM=5.160E-01  e=7.568E-01  Helicobacter pylori 26695
  8t8o-assembly1_N  TM=4.174E-01  e=1.720E+00  Salmonella enterica subsp. enterica serovar Typhimurium
  4xft-assembly3_A  TM=3.818E-01  e=1.614E+00  Homo sapiens
  1o9y-assembly1_B  TM=5.121E-01  e=3.875E-01  Pseudomonas syringae